Protein AF-A0A958H8P6-F1 (afdb_monomer)

Secondary structure (DSSP, 8-state):
--HHHHHHHHHHHTT--PPP-S-HHHHHTT-EEE-TT-EEEESSSS--HHHHHHHTTT-EEETTEEE--HHHHHHHHHTT--HHHHHHHHHHHBTT---HHHHHHHHHHTTTTSS-----------SSGGGT--

Mean predicted aligned error: 10.64 Å

Structure (mmCIF, N/CA/C/O backbone):
data_AF-A0A958H8P6-F1
#
_entry.id   AF-A0A958H8P6-F1
#
loop_
_atom_site.group_PDB
_atom_site.id
_atom_site.type_symbol
_atom_site.label_atom_id
_atom_site.label_alt_id
_atom_site.label_comp_id
_atom_site.label_asym_id
_atom_site.label_entity_id
_atom_site.label_seq_id
_atom_site.pdbx_PDB_ins_code
_atom_site.Cartn_x
_atom_site.Cartn_y
_atom_site.Cartn_z
_atom_site.occupancy
_atom_site.B_iso_or_equiv
_atom_site.auth_seq_id
_atom_site.auth_comp_id
_atom_site.auth_asym_id
_atom_site.auth_atom_id
_atom_site.pdbx_PDB_model_num
ATOM 1 N N . ALA A 1 1 ? 24.210 14.642 -19.469 1.00 56.81 1 ALA A N 1
ATOM 2 C CA . ALA A 1 1 ? 24.087 13.277 -20.016 1.00 56.81 1 ALA A CA 1
ATOM 3 C C . ALA A 1 1 ? 22.831 12.644 -19.441 1.00 56.81 1 ALA A C 1
ATOM 5 O O . ALA A 1 1 ? 22.595 12.796 -18.244 1.00 56.81 1 ALA A O 1
ATOM 6 N N . ASP A 1 2 ? 22.016 12.016 -20.284 1.00 83.62 2 ASP A N 1
ATOM 7 C CA . ASP A 1 2 ? 20.787 11.341 -19.870 1.00 83.62 2 ASP A CA 1
ATOM 8 C C . ASP A 1 2 ? 21.143 10.065 -19.087 1.00 83.62 2 ASP A C 1
ATOM 10 O O . ASP A 1 2 ? 21.704 9.113 -19.630 1.00 83.62 2 ASP A O 1
ATOM 14 N N . LYS A 1 3 ? 20.884 10.073 -17.773 1.00 81.94 3 LYS A N 1
ATOM 15 C CA . LYS A 1 3 ? 21.229 8.962 -16.872 1.00 81.94 3 LYS A CA 1
ATOM 16 C C . LYS A 1 3 ? 20.483 7.677 -17.234 1.00 81.94 3 LYS A C 1
ATOM 18 O O . LYS A 1 3 ? 21.011 6.598 -16.986 1.00 81.94 3 LYS A O 1
ATOM 23 N N . VAL A 1 4 ? 19.286 7.794 -17.812 1.00 81.19 4 VAL A N 1
ATOM 24 C CA . VAL A 1 4 ? 18.469 6.643 -18.208 1.00 81.19 4 VAL A CA 1
ATOM 25 C C . VAL A 1 4 ? 19.086 5.964 -19.425 1.00 81.19 4 VAL A C 1
ATOM 27 O O . VAL A 1 4 ? 19.259 4.751 -19.408 1.00 81.19 4 VAL A O 1
ATOM 30 N N . ALA A 1 5 ? 19.512 6.744 -20.421 1.00 83.75 5 ALA A N 1
ATOM 31 C CA . ALA A 1 5 ? 20.194 6.218 -21.602 1.00 83.75 5 ALA A CA 1
ATOM 32 C C . ALA A 1 5 ? 21.501 5.492 -21.235 1.00 83.75 5 ALA A C 1
ATOM 34 O O . ALA A 1 5 ? 21.775 4.407 -21.742 1.00 83.75 5 ALA A O 1
ATOM 35 N N . ASN A 1 6 ? 22.273 6.044 -20.291 1.00 88.19 6 ASN A N 1
ATOM 36 C CA . ASN A 1 6 ? 23.495 5.397 -19.807 1.00 88.19 6 ASN A CA 1
ATOM 37 C C . ASN A 1 6 ? 23.210 4.060 -19.100 1.00 88.19 6 ASN A C 1
ATOM 39 O O . ASN A 1 6 ? 23.970 3.107 -19.265 1.00 88.19 6 ASN A O 1
ATOM 43 N N . LEU A 1 7 ? 22.132 3.984 -18.312 1.00 85.12 7 LEU A N 1
ATOM 44 C CA . LEU A 1 7 ? 21.724 2.754 -17.629 1.00 85.12 7 LEU A CA 1
ATOM 45 C C . LEU A 1 7 ? 21.225 1.697 -18.622 1.00 85.12 7 LEU A C 1
ATOM 47 O O . LEU A 1 7 ? 21.621 0.540 -18.528 1.00 85.12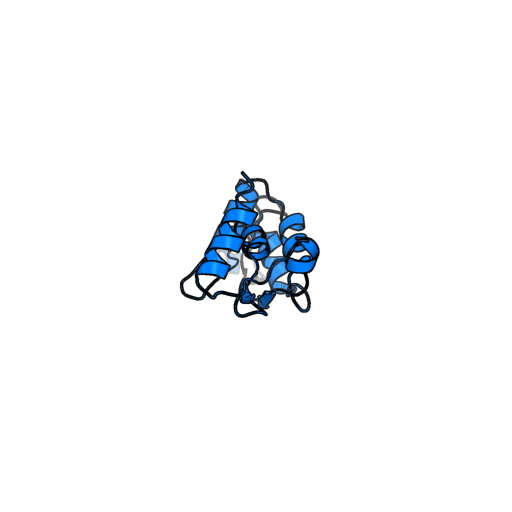 7 LEU A O 1
ATOM 51 N N . GLU A 1 8 ? 20.398 2.096 -19.588 1.00 86.44 8 GLU A N 1
ATOM 52 C CA . GLU A 1 8 ? 19.897 1.225 -20.657 1.00 86.44 8 GLU A CA 1
ATOM 53 C C . GLU A 1 8 ? 21.056 0.615 -21.455 1.00 86.44 8 GLU A C 1
ATOM 55 O O . GLU A 1 8 ? 21.121 -0.598 -21.644 1.00 86.44 8 GLU A O 1
ATOM 60 N N . GLN A 1 9 ? 22.031 1.440 -21.837 1.00 87.19 9 GLN A N 1
ATOM 61 C CA . GLN A 1 9 ? 23.198 0.990 -22.587 1.00 87.19 9 GLN A CA 1
ATOM 62 C C . GLN A 1 9 ? 24.094 0.043 -21.770 1.00 87.19 9 GLN A C 1
ATOM 64 O O . GLN A 1 9 ? 24.627 -0.919 -22.323 1.00 87.19 9 GLN A O 1
ATOM 69 N N . ALA A 1 10 ? 24.233 0.273 -20.460 1.00 88.75 10 ALA A N 1
ATOM 70 C CA . ALA A 1 10 ? 24.967 -0.624 -19.568 1.00 88.75 10 ALA A CA 1
ATOM 71 C C . ALA A 1 10 ? 24.274 -1.988 -19.404 1.00 88.75 10 ALA A C 1
ATOM 73 O O . ALA A 1 10 ? 24.950 -3.015 -19.416 1.00 88.75 10 ALA A O 1
ATOM 74 N N . LEU A 1 11 ? 22.941 -2.010 -19.294 1.00 86.75 11 LEU A N 1
ATOM 75 C CA . LEU A 1 11 ? 22.159 -3.248 -19.196 1.00 86.75 11 LEU A CA 1
ATOM 76 C C . LEU A 1 11 ? 22.236 -4.062 -20.494 1.00 86.75 11 LEU A C 1
ATOM 78 O O . LEU A 1 11 ? 22.520 -5.257 -20.445 1.00 86.75 11 LEU A O 1
ATOM 82 N N . LEU A 1 12 ? 22.113 -3.405 -21.653 1.00 88.19 12 LEU A N 1
ATOM 83 C CA . LEU A 1 12 ? 22.282 -4.058 -22.955 1.00 88.19 12 LEU A CA 1
ATOM 84 C C . LEU A 1 12 ? 23.693 -4.635 -23.133 1.00 88.19 12 LEU A C 1
ATOM 86 O O . LEU A 1 12 ? 23.842 -5.754 -23.620 1.00 88.19 12 LEU A O 1
ATOM 90 N N . ALA A 1 13 ? 24.732 -3.908 -22.708 1.00 91.00 13 ALA A N 1
ATOM 91 C CA . ALA A 1 13 ? 26.111 -4.400 -22.743 1.00 91.00 13 ALA A CA 1
ATOM 92 C C . ALA A 1 13 ? 26.338 -5.613 -21.821 1.00 91.00 13 ALA A C 1
ATOM 94 O O . ALA A 1 13 ? 27.217 -6.429 -22.094 1.00 91.00 13 ALA A O 1
ATOM 95 N N . ALA A 1 14 ? 25.539 -5.749 -20.759 1.00 90.38 14 ALA A N 1
ATOM 96 C CA . ALA A 1 14 ? 25.541 -6.901 -19.861 1.00 90.38 14 ALA A CA 1
ATOM 97 C C . ALA A 1 14 ? 24.693 -8.086 -20.373 1.00 90.38 14 ALA A C 1
ATOM 99 O O . ALA A 1 14 ? 24.658 -9.125 -19.721 1.00 90.38 14 ALA A O 1
ATOM 100 N N . GLY A 1 15 ? 24.032 -7.958 -21.532 1.00 86.25 15 GLY A N 1
ATOM 101 C CA . GLY A 1 15 ? 23.149 -8.989 -22.090 1.00 86.25 15 GLY A CA 1
ATOM 102 C C . GLY A 1 15 ? 21.755 -9.033 -21.459 1.00 86.25 15 GLY A C 1
ATOM 103 O O . GLY A 1 15 ? 20.980 -9.939 -21.757 1.00 86.25 15 GLY A O 1
ATOM 104 N N . GLU A 1 16 ? 21.422 -8.057 -20.617 1.00 85.31 16 GLU A N 1
ATOM 105 C CA . GLU A 1 16 ? 20.097 -7.906 -20.026 1.00 85.31 16 GLU A CA 1
ATOM 106 C C . GLU A 1 16 ? 19.189 -7.131 -20.994 1.00 85.31 16 GLU A C 1
ATOM 108 O O . GLU A 1 16 ? 19.597 -6.122 -21.577 1.00 85.31 16 GLU A O 1
ATOM 113 N N . LEU A 1 17 ? 17.942 -7.580 -21.163 1.00 79.69 17 LEU A N 1
ATOM 114 C CA . LEU A 1 17 ? 16.928 -6.908 -21.987 1.00 79.69 17 LEU A CA 1
ATOM 115 C C . LEU A 1 17 ? 15.910 -6.203 -21.076 1.00 79.69 17 LEU A C 1
ATOM 117 O O . LEU A 1 17 ? 14.868 -6.784 -20.760 1.00 79.69 17 LEU A O 1
ATOM 121 N N . PRO A 1 18 ? 16.191 -4.972 -20.606 1.00 72.44 18 PRO A N 1
ATOM 122 C CA . PRO A 1 18 ? 15.302 -4.294 -19.677 1.00 72.44 18 PRO A CA 1
ATOM 123 C C . PRO A 1 18 ? 13.986 -3.894 -20.348 1.00 72.44 18 PRO A C 1
ATOM 125 O O . PRO A 1 18 ? 13.966 -3.290 -21.420 1.00 72.44 18 PRO A O 1
ATOM 128 N N . ALA A 1 19 ? 12.870 -4.155 -19.668 1.00 74.50 19 ALA A N 1
ATOM 129 C CA . ALA A 1 19 ? 11.587 -3.577 -20.044 1.00 74.50 19 ALA A CA 1
ATOM 130 C C . ALA A 1 19 ? 11.569 -2.085 -19.674 1.00 74.50 19 ALA A C 1
ATOM 132 O O . ALA A 1 19 ? 11.702 -1.717 -18.503 1.00 74.50 19 ALA A O 1
ATOM 133 N N . ARG A 1 20 ? 11.398 -1.215 -20.673 1.00 74.44 20 ARG A N 1
ATOM 134 C CA . ARG A 1 20 ? 11.305 0.235 -20.480 1.00 74.44 20 ARG A CA 1
ATOM 135 C C . ARG A 1 20 ? 9.846 0.676 -20.486 1.00 74.44 20 ARG A C 1
ATOM 137 O O . ARG A 1 20 ? 9.173 0.597 -21.509 1.00 74.44 20 ARG A O 1
ATOM 144 N N . ASN A 1 21 ? 9.396 1.227 -19.361 1.00 71.31 21 ASN A N 1
ATOM 145 C CA . ASN A 1 21 ? 8.100 1.892 -19.270 1.00 71.31 21 ASN A CA 1
ATOM 146 C C . ASN A 1 21 ? 8.299 3.403 -19.407 1.00 71.31 21 ASN A C 1
ATOM 148 O O . ASN A 1 21 ? 8.927 4.028 -18.557 1.00 71.31 21 ASN A O 1
ATOM 152 N N . SER A 1 22 ? 7.764 3.978 -20.483 1.00 70.62 22 SER A N 1
ATOM 153 C CA . SER A 1 22 ? 7.822 5.424 -20.752 1.00 70.62 22 SER A CA 1
ATOM 154 C C . SER A 1 22 ? 6.710 6.209 -20.051 1.00 70.62 22 SER A C 1
ATOM 156 O O . SER A 1 22 ? 6.785 7.431 -19.977 1.00 70.62 22 SER A O 1
ATOM 158 N N . ASP A 1 23 ? 5.685 5.511 -19.556 1.00 78.19 23 ASP A N 1
ATOM 159 C CA . ASP A 1 23 ? 4.510 6.092 -18.912 1.00 78.19 23 ASP A CA 1
ATOM 160 C C . ASP A 1 23 ? 4.318 5.515 -17.491 1.00 78.19 23 ASP A C 1
ATOM 162 O O . ASP A 1 23 ? 4.044 4.314 -17.348 1.00 78.19 23 ASP A O 1
ATOM 166 N N . PRO A 1 24 ? 4.447 6.345 -16.436 1.00 76.50 24 PRO A N 1
ATOM 167 C CA . PRO A 1 24 ? 4.206 5.940 -15.053 1.00 76.50 24 PRO A CA 1
ATOM 168 C C . PRO A 1 24 ? 2.787 5.410 -14.807 1.00 76.50 24 PRO A C 1
ATOM 170 O O . PRO A 1 24 ? 2.604 4.517 -13.979 1.00 76.50 24 PRO A O 1
ATOM 173 N N . GLU A 1 25 ? 1.776 5.921 -15.520 1.00 79.75 25 GLU A N 1
ATOM 174 C CA . GLU A 1 25 ? 0.394 5.473 -15.330 1.00 79.75 25 GLU A CA 1
ATOM 175 C C . GLU A 1 25 ? 0.160 4.072 -15.887 1.00 79.75 25 GLU A C 1
ATOM 177 O O . GLU A 1 25 ? -0.505 3.242 -15.268 1.00 79.75 25 GLU A O 1
ATOM 182 N N . SER A 1 26 ? 0.733 3.769 -17.046 1.00 77.56 26 SER A N 1
ATOM 183 C CA . SER A 1 26 ? 0.684 2.417 -17.595 1.00 77.56 26 SER A CA 1
ATOM 184 C C . SER A 1 26 ? 1.447 1.421 -16.726 1.00 77.56 26 SER A C 1
ATOM 186 O O . SER A 1 26 ? 1.003 0.287 -16.586 1.00 77.56 26 SER A O 1
ATOM 188 N N . ALA A 1 27 ? 2.545 1.846 -16.095 1.00 78.38 27 ALA A N 1
ATOM 189 C CA . ALA A 1 27 ? 3.324 1.000 -15.196 1.00 78.38 27 ALA A CA 1
ATOM 190 C C . ALA A 1 27 ? 2.602 0.667 -13.879 1.00 78.38 27 ALA A C 1
ATOM 192 O O . ALA A 1 27 ? 2.897 -0.366 -13.278 1.00 78.38 27 ALA A O 1
ATOM 193 N N . ARG A 1 28 ? 1.705 1.546 -13.407 1.00 82.00 28 ARG A N 1
ATOM 194 C CA . ARG A 1 28 ? 1.039 1.388 -12.106 1.00 82.00 28 ARG A CA 1
ATOM 195 C C . ARG A 1 28 ? -0.232 0.543 -12.180 1.00 82.00 28 ARG A C 1
ATOM 197 O O . ARG A 1 28 ? -0.498 -0.190 -11.234 1.00 82.00 28 ARG A O 1
ATOM 204 N N . ARG A 1 29 ? -0.997 0.611 -13.275 1.00 85.50 29 ARG A N 1
ATOM 205 C CA . ARG A 1 29 ? -2.294 -0.079 -13.397 1.00 85.50 29 ARG A CA 1
ATOM 206 C C . ARG A 1 29 ? -2.167 -1.586 -13.192 1.00 85.50 29 ARG A C 1
ATOM 208 O O . ARG A 1 29 ? -1.358 -2.219 -13.862 1.00 85.50 29 ARG A O 1
ATOM 215 N N . ALA A 1 30 ? -3.014 -2.144 -12.322 1.00 86.19 30 ALA A N 1
ATOM 216 C CA . ALA A 1 30 ? -3.132 -3.589 -12.099 1.00 86.19 30 ALA A CA 1
ATOM 217 C C . ALA A 1 30 ? -1.771 -4.280 -11.848 1.00 86.19 30 ALA A C 1
ATOM 219 O O . ALA A 1 30 ? -1.516 -5.377 -12.340 1.00 86.19 30 ALA A O 1
ATOM 220 N N . SER A 1 31 ? -0.879 -3.608 -11.116 1.00 90.75 31 SER A N 1
ATOM 221 C CA . SER A 1 31 ? 0.510 -4.035 -10.905 1.00 90.75 31 SER A CA 1
ATOM 222 C C . SER A 1 31 ? 0.727 -4.780 -9.586 1.00 90.75 31 SER A C 1
ATOM 224 O O . SER A 1 31 ? 1.730 -5.491 -9.444 1.00 90.75 31 SER A O 1
ATOM 226 N N . ILE A 1 32 ? -0.209 -4.656 -8.639 1.00 94.75 32 ILE A N 1
ATOM 227 C CA . ILE A 1 32 ? -0.126 -5.282 -7.315 1.00 94.75 32 ILE A CA 1
ATOM 228 C C . ILE A 1 32 ? -1.407 -6.033 -6.951 1.00 94.75 32 ILE A C 1
ATOM 230 O O . ILE A 1 32 ? -2.490 -5.718 -7.434 1.00 94.75 32 ILE A O 1
ATOM 234 N N . THR A 1 33 ? -1.293 -6.980 -6.032 1.00 95.38 33 THR A N 1
ATOM 235 C CA . THR A 1 33 ? -2.410 -7.548 -5.269 1.00 95.38 33 THR A CA 1
ATOM 236 C C . THR A 1 33 ? -2.266 -7.122 -3.817 1.00 95.38 33 THR A C 1
ATOM 238 O O . THR A 1 33 ? -1.146 -7.070 -3.310 1.00 95.38 33 THR A O 1
ATOM 241 N N . VAL A 1 34 ? -3.371 -6.852 -3.129 1.00 95.12 34 VAL A N 1
ATOM 242 C CA . VAL A 1 34 ? -3.351 -6.500 -1.706 1.00 95.12 34 VAL A CA 1
ATOM 243 C C . VAL A 1 34 ? -4.421 -7.281 -0.954 1.00 95.12 34 VAL A C 1
ATOM 245 O O . VAL A 1 34 ? -5.543 -7.419 -1.438 1.00 95.12 34 VAL A O 1
ATOM 248 N N . ASP A 1 35 ? -4.063 -7.813 0.212 1.00 94.06 35 ASP A N 1
ATOM 249 C CA . ASP A 1 35 ? -4.985 -8.555 1.073 1.00 94.06 35 ASP A CA 1
ATOM 250 C C . ASP A 1 35 ? -5.496 -7.719 2.263 1.00 94.06 35 ASP A C 1
ATOM 252 O O . ASP A 1 35 ? -5.044 -6.603 2.526 1.00 94.06 35 ASP A O 1
ATOM 256 N N . GLU A 1 36 ? -6.448 -8.267 3.018 1.00 93.50 36 GLU A N 1
ATOM 257 C CA . GLU A 1 36 ? -7.046 -7.625 4.202 1.00 93.50 36 GLU A CA 1
ATOM 258 C C . GLU A 1 36 ? -6.041 -7.375 5.344 1.00 93.50 36 GLU A C 1
ATOM 260 O O . GLU A 1 36 ? -6.286 -6.559 6.244 1.00 93.50 36 GLU A O 1
ATOM 265 N N . SER A 1 37 ? -4.904 -8.077 5.325 1.00 92.62 37 SER A N 1
ATOM 266 C CA . SER A 1 37 ? -3.815 -7.951 6.297 1.00 92.62 37 SER A CA 1
ATOM 267 C C . SER A 1 37 ? -2.820 -6.837 5.944 1.00 92.62 37 SER A C 1
ATOM 269 O O . SER A 1 37 ? -1.945 -6.520 6.762 1.00 92.62 37 SER A O 1
ATOM 271 N N . GLY A 1 38 ? -2.963 -6.253 4.749 1.00 93.62 38 GLY A N 1
ATOM 272 C CA . GLY A 1 38 ? -2.092 -5.225 4.195 1.00 93.62 38 GLY A CA 1
ATOM 273 C C . GLY A 1 38 ? -0.847 -5.773 3.499 1.00 93.62 38 GLY A C 1
ATOM 274 O O . GLY A 1 38 ? 0.061 -4.988 3.231 1.00 93.62 38 GLY A O 1
ATOM 275 N N . LEU A 1 39 ? -0.753 -7.080 3.235 1.00 96.12 39 LEU A N 1
ATOM 276 C CA . LEU A 1 39 ? 0.368 -7.654 2.492 1.00 96.12 39 LEU A CA 1
ATOM 277 C C . LEU A 1 39 ? 0.217 -7.344 1.000 1.00 96.12 39 LEU A C 1
ATOM 279 O O . LEU A 1 39 ? -0.862 -7.510 0.428 1.00 96.12 39 LEU A O 1
ATOM 283 N N . ILE A 1 40 ? 1.308 -6.900 0.377 1.00 95.25 40 ILE A N 1
ATOM 284 C CA . ILE A 1 40 ? 1.351 -6.545 -1.040 1.00 95.25 40 ILE A CA 1
ATOM 285 C C . ILE A 1 40 ? 2.118 -7.612 -1.815 1.00 95.25 40 ILE A C 1
ATOM 287 O O . ILE A 1 40 ? 3.295 -7.869 -1.560 1.00 95.25 40 ILE A O 1
ATOM 291 N N . GLY A 1 41 ? 1.445 -8.191 -2.806 1.00 93.56 41 GLY A N 1
ATOM 292 C CA . GLY A 1 41 ? 2.047 -9.022 -3.842 1.00 93.56 41 GLY A CA 1
ATOM 293 C C . GLY A 1 41 ? 2.230 -8.231 -5.135 1.00 93.56 41 GLY A C 1
ATOM 294 O O . GLY A 1 41 ? 1.461 -7.317 -5.425 1.00 93.56 41 GLY A O 1
ATOM 295 N N . PHE A 1 42 ? 3.233 -8.590 -5.934 1.00 93.25 42 PHE A N 1
ATOM 296 C CA . PHE A 1 42 ? 3.406 -8.038 -7.277 1.00 93.25 42 PHE A CA 1
ATOM 297 C C . PHE A 1 42 ? 2.888 -9.016 -8.323 1.00 93.25 42 PHE A C 1
ATOM 299 O O . PHE A 1 42 ? 3.172 -10.210 -8.258 1.00 93.25 42 PHE A O 1
ATOM 306 N N . VAL A 1 43 ? 2.172 -8.498 -9.320 1.00 90.25 43 VAL A N 1
ATOM 307 C CA . VAL A 1 43 ? 1.642 -9.312 -10.428 1.00 90.25 43 VAL A CA 1
ATOM 308 C C . VAL A 1 43 ? 2.767 -9.812 -11.338 1.00 90.25 43 VAL A C 1
ATOM 310 O O . VAL A 1 43 ? 2.682 -10.892 -11.918 1.00 90.25 43 VAL A O 1
ATOM 313 N N . HIS A 1 44 ? 3.847 -9.038 -11.446 1.00 83.69 44 HIS A N 1
ATOM 314 C CA . HIS A 1 44 ? 5.011 -9.363 -12.262 1.00 83.69 44 HIS A CA 1
ATOM 315 C C . HIS A 1 44 ? 6.238 -9.634 -11.388 1.00 83.69 44 HIS A C 1
ATOM 317 O O . HIS A 1 44 ? 6.480 -8.926 -10.413 1.00 83.69 44 HIS A O 1
ATOM 323 N N . ALA A 1 45 ? 7.055 -10.613 -11.791 1.00 78.31 45 ALA A N 1
ATOM 324 C CA . ALA A 1 45 ? 8.296 -10.978 -11.098 1.00 78.31 45 ALA A CA 1
ATOM 325 C C . ALA A 1 45 ? 9.323 -9.830 -11.039 1.00 78.31 45 ALA A C 1
ATOM 327 O O . ALA A 1 45 ? 10.156 -9.786 -10.138 1.00 78.31 45 ALA A O 1
ATOM 328 N N . THR A 1 46 ? 9.244 -8.886 -11.980 1.00 81.19 46 THR A N 1
ATOM 329 C CA . THR A 1 46 ? 10.077 -7.678 -12.047 1.00 81.19 46 THR A CA 1
ATOM 330 C C . THR A 1 46 ? 9.181 -6.436 -11.994 1.00 81.19 46 THR A C 1
ATOM 332 O O . THR A 1 46 ? 8.784 -5.916 -13.042 1.00 81.19 46 THR A O 1
ATOM 335 N N . PRO A 1 47 ? 8.812 -5.956 -10.794 1.00 79.81 47 PRO A N 1
ATOM 336 C CA . PRO A 1 47 ? 7.961 -4.782 -10.654 1.00 79.81 47 PRO A CA 1
ATOM 337 C C . PRO A 1 47 ? 8.665 -3.528 -11.168 1.00 79.81 47 PRO A C 1
ATOM 339 O O . PRO A 1 47 ? 9.881 -3.373 -11.031 1.00 79.81 47 PRO A O 1
ATOM 342 N N . SER A 1 48 ? 7.896 -2.602 -11.736 1.00 83.50 48 SER A N 1
ATOM 343 C CA . SER A 1 48 ? 8.443 -1.333 -12.214 1.00 83.50 48 SER A CA 1
ATOM 344 C C . SER A 1 48 ? 8.960 -0.475 -11.053 1.00 83.50 48 SER A C 1
ATOM 346 O O . SER A 1 48 ? 8.336 -0.401 -9.994 1.00 83.50 48 SER A O 1
ATOM 348 N N . LEU A 1 49 ? 10.054 0.263 -11.279 1.00 84.69 49 LEU A N 1
ATOM 349 C CA . LEU A 1 49 ? 10.571 1.258 -10.328 1.00 84.69 49 LEU A CA 1
ATOM 350 C C . LEU A 1 49 ? 9.529 2.318 -9.945 1.00 84.69 49 LEU A C 1
ATOM 352 O O . LEU A 1 49 ? 9.556 2.810 -8.818 1.00 84.69 49 LEU A O 1
ATOM 356 N N . TYR A 1 50 ? 8.586 2.629 -10.839 1.00 86.75 50 TYR A N 1
ATOM 357 C CA . TYR A 1 50 ? 7.473 3.524 -10.526 1.00 86.75 50 TYR A CA 1
ATOM 358 C C . TYR A 1 50 ? 6.590 2.969 -9.407 1.00 86.75 50 TYR A C 1
ATOM 360 O O . TYR A 1 50 ? 6.277 3.700 -8.472 1.00 86.75 50 TYR A O 1
ATOM 368 N N . VAL A 1 51 ? 6.254 1.675 -9.448 1.00 88.94 51 VAL A N 1
ATOM 369 C CA . VAL A 1 51 ? 5.423 1.021 -8.423 1.00 88.94 51 VAL A CA 1
ATOM 370 C C . VAL A 1 51 ? 6.117 1.079 -7.064 1.00 88.94 51 VAL A C 1
ATOM 372 O O . VAL A 1 51 ? 5.507 1.490 -6.082 1.00 88.94 51 VAL A O 1
ATOM 375 N N . TYR A 1 52 ? 7.419 0.783 -7.004 1.00 89.69 52 TYR A N 1
ATOM 376 C CA . TYR A 1 52 ? 8.192 0.948 -5.767 1.00 89.69 52 TYR A CA 1
ATOM 377 C C . TYR A 1 52 ? 8.183 2.394 -5.257 1.00 89.69 52 TYR A C 1
ATOM 379 O O . TYR A 1 52 ? 8.044 2.628 -4.056 1.00 89.69 52 TYR A O 1
ATOM 387 N N . GLY A 1 53 ? 8.306 3.364 -6.167 1.00 90.00 53 GLY A N 1
ATOM 388 C CA . GLY A 1 53 ? 8.212 4.786 -5.848 1.00 90.00 53 GLY A CA 1
ATOM 389 C C . GLY A 1 53 ? 6.866 5.172 -5.233 1.00 90.00 53 GLY A C 1
ATOM 390 O O . GLY A 1 53 ? 6.848 5.951 -4.284 1.00 90.00 53 GLY A O 1
ATOM 391 N N . TYR A 1 54 ? 5.764 4.593 -5.719 1.00 91.50 54 TYR A N 1
ATOM 392 C CA . TYR A 1 54 ? 4.426 4.828 -5.176 1.00 91.50 54 TYR A CA 1
ATOM 393 C C . TYR A 1 54 ? 4.179 4.131 -3.838 1.00 91.50 54 TYR A C 1
ATOM 395 O O . TYR A 1 54 ? 3.494 4.704 -3.004 1.00 91.50 54 TYR A O 1
ATOM 403 N N . LEU A 1 55 ? 4.725 2.934 -3.602 1.00 93.44 55 LEU A N 1
ATOM 404 C CA . LEU A 1 55 ? 4.504 2.193 -2.350 1.00 93.44 55 LEU A CA 1
ATOM 405 C C . LEU A 1 55 ? 5.300 2.760 -1.171 1.00 93.44 55 LEU A C 1
ATOM 407 O O . LEU A 1 55 ? 4.811 2.813 -0.043 1.00 93.44 55 LEU A O 1
ATOM 411 N N . ARG A 1 56 ? 6.535 3.196 -1.427 1.00 94.00 56 ARG A N 1
ATOM 412 C CA . ARG A 1 56 ? 7.500 3.617 -0.402 1.00 94.00 56 ARG A CA 1
ATOM 413 C C . ARG A 1 56 ? 7.002 4.669 0.607 1.00 94.00 56 ARG A C 1
ATOM 415 O O . ARG A 1 56 ? 7.418 4.572 1.758 1.00 94.00 56 ARG A O 1
ATOM 422 N N . PRO A 1 57 ? 6.168 5.662 0.248 1.00 93.94 57 PRO A N 1
ATOM 423 C CA . PRO A 1 57 ? 5.703 6.668 1.201 1.00 93.94 57 PRO A CA 1
ATOM 424 C C . PRO A 1 57 ? 4.769 6.133 2.291 1.00 93.94 57 PRO A C 1
ATOM 426 O O . PRO A 1 57 ? 4.692 6.747 3.348 1.00 93.94 57 PRO A O 1
ATOM 429 N N . PHE A 1 58 ? 4.053 5.029 2.048 1.00 94.56 58 PHE A N 1
ATOM 430 C CA . PHE A 1 58 ? 3.005 4.539 2.958 1.00 94.56 58 PHE A CA 1
ATOM 431 C C . PHE A 1 58 ? 3.052 3.031 3.242 1.00 94.56 58 PHE A C 1
ATOM 433 O O . PHE A 1 58 ? 2.252 2.524 4.033 1.00 94.56 58 PHE A O 1
ATOM 440 N N . CYS A 1 59 ? 4.006 2.313 2.652 1.00 95.50 59 CYS A N 1
ATOM 441 C CA . CYS A 1 59 ? 4.281 0.907 2.928 1.00 95.50 59 CYS A CA 1
ATOM 442 C C . CYS A 1 59 ? 5.653 0.740 3.583 1.00 95.50 59 CYS A C 1
ATOM 444 O O . CYS A 1 59 ? 6.586 1.500 3.325 1.00 95.50 59 CYS A O 1
ATOM 446 N N . GLU A 1 60 ? 5.796 -0.309 4.382 1.00 94.38 60 GLU A N 1
ATOM 447 C CA . GLU A 1 60 ? 7.077 -0.763 4.906 1.00 94.38 60 GLU A CA 1
ATOM 448 C C . GLU A 1 60 ? 7.549 -2.032 4.197 1.00 94.38 60 GLU A C 1
ATOM 450 O O . GLU A 1 60 ? 6.751 -2.878 3.790 1.00 94.38 60 GLU A O 1
ATOM 455 N N . GLN A 1 61 ? 8.866 -2.170 4.058 1.00 91.75 61 GLN A N 1
ATOM 456 C CA . GLN A 1 61 ? 9.474 -3.396 3.565 1.00 91.75 61 GLN A CA 1
ATOM 457 C C . GLN A 1 61 ? 9.819 -4.295 4.753 1.00 91.75 61 GLN A C 1
ATOM 459 O O . GLN A 1 61 ? 10.580 -3.909 5.639 1.00 91.75 61 GLN A O 1
ATOM 464 N N . THR A 1 62 ? 9.224 -5.483 4.771 1.00 89.69 62 THR A N 1
ATOM 465 C CA . THR A 1 62 ? 9.404 -6.520 5.793 1.00 89.69 62 THR A CA 1
ATOM 466 C C . THR A 1 62 ? 10.086 -7.743 5.182 1.00 89.69 62 THR A C 1
ATOM 468 O O . THR A 1 62 ? 10.238 -7.828 3.963 1.00 89.69 62 THR A O 1
ATOM 471 N N . GLU A 1 63 ? 10.456 -8.726 6.005 1.00 87.69 63 GLU A N 1
ATOM 472 C CA . GLU A 1 63 ? 10.983 -10.011 5.515 1.00 87.69 63 GLU A CA 1
ATOM 473 C C . GLU A 1 63 ? 9.990 -10.745 4.600 1.00 87.69 63 GLU A C 1
ATOM 475 O O . GLU A 1 63 ? 10.395 -11.411 3.652 1.00 87.69 63 GLU A O 1
ATOM 480 N N . ALA A 1 64 ? 8.685 -10.569 4.836 1.00 85.56 64 ALA A N 1
ATOM 481 C CA . ALA A 1 64 ? 7.614 -11.136 4.017 1.00 85.56 64 ALA A CA 1
ATOM 482 C C . ALA A 1 64 ? 7.307 -10.313 2.749 1.00 85.56 64 ALA A C 1
ATOM 484 O O . ALA A 1 64 ? 6.418 -10.677 1.983 1.00 85.56 64 ALA A O 1
ATOM 485 N N . GLY A 1 65 ? 8.014 -9.201 2.524 1.00 89.75 65 GLY A N 1
ATOM 486 C CA . GLY A 1 65 ? 7.778 -8.282 1.414 1.00 89.75 65 GLY A CA 1
ATOM 487 C C . GLY A 1 65 ? 7.149 -6.959 1.849 1.00 89.75 65 GLY A C 1
ATOM 488 O O . GLY A 1 65 ? 7.290 -6.520 2.994 1.00 89.75 65 GLY A O 1
ATOM 489 N N . TRP A 1 66 ? 6.493 -6.285 0.905 1.00 94.62 66 TRP A N 1
ATOM 490 C CA . TRP A 1 66 ? 5.878 -4.978 1.131 1.00 94.62 66 TRP A CA 1
ATOM 491 C C . TRP A 1 66 ? 4.586 -5.114 1.926 1.00 94.62 66 TRP A C 1
ATOM 493 O O . TRP A 1 66 ? 3.741 -5.954 1.617 1.00 94.62 66 TRP A O 1
ATOM 503 N N . ARG A 1 67 ? 4.425 -4.272 2.947 1.00 96.31 67 ARG A N 1
ATOM 504 C CA . ARG A 1 67 ? 3.267 -4.314 3.830 1.00 96.31 67 ARG A CA 1
ATOM 505 C C . ARG A 1 67 ? 2.776 -2.923 4.202 1.00 96.31 67 ARG A C 1
ATOM 507 O O . ARG A 1 67 ? 3.566 -2.017 4.449 1.00 96.31 67 ARG A O 1
ATOM 514 N N . ILE A 1 68 ? 1.463 -2.777 4.289 1.00 96.38 68 ILE A N 1
ATOM 515 C CA . ILE A 1 68 ? 0.794 -1.621 4.879 1.00 96.38 68 ILE A CA 1
ATOM 516 C C . ILE A 1 68 ? 0.524 -1.938 6.345 1.00 96.38 68 ILE A C 1
ATOM 518 O O . ILE A 1 68 ? -0.147 -2.923 6.658 1.00 96.38 68 ILE A O 1
ATOM 522 N N . THR A 1 69 ? 1.020 -1.100 7.250 1.00 94.38 69 THR A N 1
ATOM 523 C CA . THR A 1 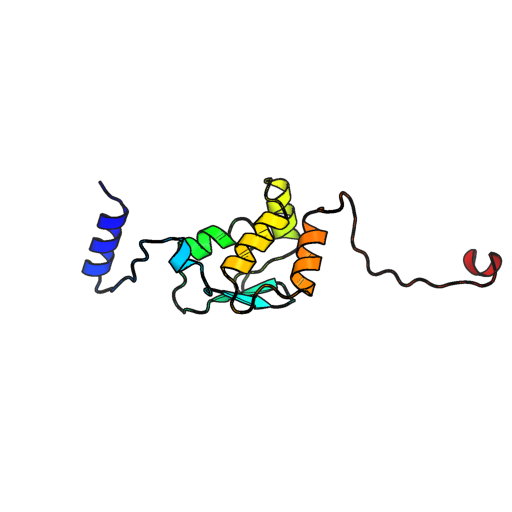69 ? 0.774 -1.249 8.686 1.00 94.38 69 THR A CA 1
ATOM 524 C C . THR A 1 69 ? 0.358 0.064 9.321 1.00 94.38 69 THR A C 1
ATOM 526 O O . THR A 1 69 ? 0.534 1.143 8.757 1.00 94.38 69 THR A O 1
ATOM 529 N N . ALA A 1 70 ? -0.178 -0.014 10.540 1.00 92.25 70 ALA A N 1
ATOM 530 C CA . ALA A 1 70 ? -0.550 1.173 11.304 1.00 92.25 70 ALA A CA 1
ATOM 531 C C . ALA A 1 70 ? 0.618 2.161 11.435 1.00 92.25 70 ALA A C 1
ATOM 533 O O . ALA A 1 70 ? 0.430 3.368 11.325 1.00 92.25 70 ALA A O 1
ATOM 534 N N . ARG A 1 71 ? 1.838 1.636 11.613 1.00 92.31 71 ARG A N 1
ATOM 535 C CA . ARG A 1 71 ? 3.059 2.435 11.710 1.00 92.31 71 ARG A CA 1
ATOM 536 C C . ARG A 1 71 ? 3.375 3.149 10.398 1.00 92.31 71 ARG A C 1
ATOM 538 O O . ARG A 1 71 ? 3.636 4.347 10.436 1.00 92.31 71 ARG A O 1
ATOM 545 N N . SER A 1 72 ? 3.353 2.439 9.265 1.00 95.06 72 SER A N 1
ATOM 546 C CA . SER A 1 72 ? 3.674 3.038 7.963 1.00 95.06 72 SER A CA 1
ATOM 547 C C . SER A 1 72 ? 2.650 4.106 7.569 1.00 95.06 72 SER A C 1
ATOM 549 O O . SER A 1 72 ? 3.034 5.175 7.103 1.00 95.06 72 SER A O 1
ATOM 551 N N . ILE A 1 73 ? 1.362 3.872 7.845 1.00 95.19 73 ILE A N 1
ATOM 552 C CA . ILE A 1 73 ? 0.294 4.848 7.592 1.00 95.19 73 ILE A CA 1
ATOM 553 C C . ILE A 1 73 ? 0.397 6.058 8.524 1.00 95.19 73 ILE A C 1
ATOM 555 O O . ILE A 1 73 ? 0.323 7.188 8.050 1.00 95.19 73 ILE A O 1
ATOM 559 N N . ALA A 1 74 ? 0.634 5.858 9.823 1.00 90.62 74 ALA A N 1
ATOM 560 C CA . ALA A 1 74 ? 0.811 6.972 10.755 1.00 90.62 74 ALA A CA 1
ATOM 561 C C . ALA A 1 74 ? 2.011 7.856 10.370 1.00 90.62 74 ALA A C 1
ATOM 563 O O . ALA A 1 74 ? 1.933 9.080 10.450 1.00 90.62 74 ALA A O 1
ATOM 564 N N . GLN A 1 75 ? 3.110 7.248 9.908 1.00 91.06 75 GLN A N 1
ATOM 565 C CA . GLN A 1 75 ? 4.271 7.976 9.390 1.00 91.06 75 GLN A CA 1
ATOM 566 C C . GLN A 1 75 ? 3.941 8.751 8.111 1.00 91.06 75 GLN A C 1
ATOM 568 O O . GLN A 1 75 ? 4.323 9.914 7.994 1.00 91.06 75 GLN A O 1
ATOM 573 N N . ALA A 1 76 ? 3.212 8.133 7.181 1.00 93.12 76 ALA A N 1
ATOM 574 C CA . ALA A 1 76 ? 2.774 8.783 5.953 1.00 93.12 76 ALA A CA 1
ATOM 575 C C . ALA A 1 76 ? 1.885 10.002 6.243 1.00 93.12 76 ALA A C 1
ATOM 577 O O . ALA A 1 76 ? 2.127 11.083 5.707 1.00 93.12 76 ALA A O 1
ATOM 578 N N . SER A 1 77 ? 0.916 9.869 7.152 1.00 91.06 77 SER A N 1
ATOM 579 C CA . SER A 1 77 ? 0.054 10.985 7.555 1.00 91.06 77 SER A CA 1
ATOM 580 C C . SER A 1 77 ? 0.808 12.07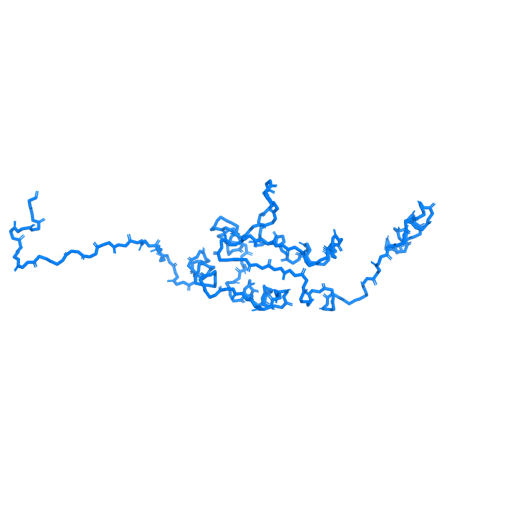5 8.309 1.00 91.06 77 SER A C 1
ATOM 582 O O . SER A 1 77 ? 0.592 13.251 8.033 1.00 91.06 77 SER A O 1
ATOM 584 N N . ALA A 1 78 ? 1.767 11.727 9.174 1.00 87.94 78 ALA A N 1
ATOM 585 C CA . ALA A 1 78 ? 2.646 12.718 9.801 1.00 87.94 78 ALA A CA 1
ATOM 586 C C . ALA A 1 78 ? 3.503 13.490 8.775 1.00 87.94 78 ALA A C 1
ATOM 588 O O . ALA A 1 78 ? 3.870 14.638 9.018 1.00 87.94 78 ALA A O 1
ATOM 589 N N . ALA A 1 79 ? 3.795 12.883 7.621 1.00 89.69 79 ALA A N 1
ATOM 590 C CA . ALA A 1 79 ? 4.471 13.519 6.493 1.00 89.69 79 ALA A CA 1
ATOM 591 C C . ALA A 1 79 ? 3.520 14.294 5.552 1.00 89.69 79 ALA A C 1
ATOM 593 O O . ALA A 1 79 ? 3.963 14.785 4.514 1.00 89.69 79 ALA A O 1
ATOM 594 N N . GLY A 1 80 ? 2.235 14.421 5.902 1.00 90.00 80 GLY A N 1
ATOM 595 C CA . GLY A 1 80 ? 1.231 15.163 5.135 1.00 90.00 80 GLY A CA 1
ATOM 596 C C . GLY A 1 80 ? 0.522 14.354 4.046 1.00 90.00 80 GLY A C 1
ATOM 597 O O . GLY A 1 80 ? -0.156 14.942 3.206 1.00 90.00 80 GLY A O 1
ATOM 598 N N . LEU A 1 81 ? 0.671 13.024 4.024 1.00 91.38 81 LEU A N 1
ATOM 599 C CA . LEU A 1 81 ? -0.049 12.170 3.083 1.00 91.38 81 LEU A CA 1
ATOM 600 C C . LEU A 1 81 ? -1.408 11.743 3.657 1.00 91.38 81 LEU A C 1
ATOM 602 O O . LEU A 1 81 ? -1.500 10.949 4.597 1.00 91.38 81 LEU A O 1
ATOM 606 N N . GLU A 1 82 ? -2.470 12.272 3.060 1.00 91.62 82 GLU A N 1
ATOM 607 C CA . GLU A 1 82 ? -3.853 12.015 3.461 1.00 91.62 82 GLU A CA 1
ATOM 608 C C . GLU A 1 82 ? -4.315 10.590 3.130 1.00 91.62 82 GLU A C 1
ATOM 610 O O . GLU A 1 82 ? -3.953 10.013 2.101 1.00 91.62 82 GLU A O 1
ATOM 615 N N . ALA A 1 83 ? -5.215 10.052 3.958 1.00 91.81 83 ALA A N 1
ATOM 616 C CA . ALA A 1 83 ? -5.799 8.719 3.774 1.00 91.81 83 ALA A CA 1
ATOM 617 C C . ALA A 1 83 ? -6.425 8.533 2.384 1.00 91.81 83 ALA A C 1
ATOM 619 O O . ALA A 1 83 ? -6.280 7.483 1.763 1.00 91.81 83 ALA A O 1
ATOM 620 N N . ALA A 1 84 ? -7.115 9.569 1.895 1.00 92.31 84 ALA A N 1
ATOM 621 C CA . ALA A 1 84 ? -7.760 9.557 0.588 1.00 92.31 84 ALA A CA 1
ATOM 62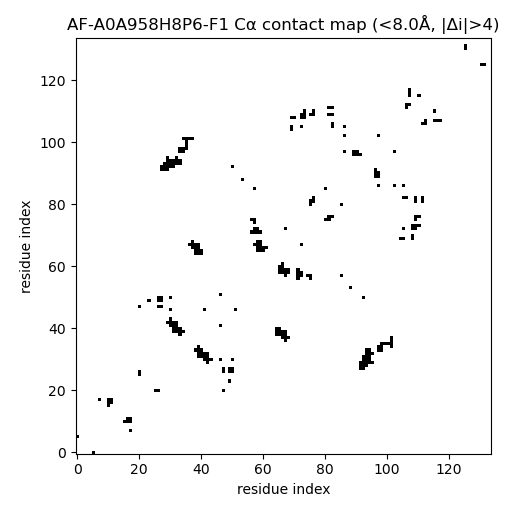2 C C . ALA A 1 84 ? -6.740 9.394 -0.550 1.00 92.31 84 ALA A C 1
ATOM 624 O O . ALA A 1 84 ? -6.968 8.588 -1.446 1.00 92.31 84 ALA A O 1
ATOM 625 N N . ALA A 1 85 ? -5.596 10.080 -0.469 1.00 92.75 85 ALA A N 1
ATOM 626 C CA . ALA A 1 85 ? -4.530 9.969 -1.462 1.00 92.75 85 ALA A CA 1
ATOM 627 C C . ALA A 1 85 ? -3.864 8.583 -1.425 1.00 92.75 85 ALA A C 1
ATOM 629 O O . ALA A 1 85 ? -3.584 7.997 -2.468 1.00 92.75 85 ALA A O 1
ATOM 630 N N . ILE A 1 86 ? -3.656 8.020 -0.228 1.00 94.44 86 ILE A N 1
ATOM 631 C CA . ILE A 1 86 ? -3.134 6.651 -0.069 1.00 94.44 86 ILE A CA 1
ATOM 632 C C . ILE A 1 86 ? -4.073 5.642 -0.737 1.00 94.44 86 ILE A C 1
ATOM 634 O O . ILE A 1 86 ? -3.624 4.788 -1.503 1.00 94.44 86 ILE A O 1
ATOM 638 N N . LEU A 1 87 ? -5.377 5.751 -0.472 1.00 95.19 87 LEU A N 1
ATOM 639 C CA . LEU A 1 87 ? -6.384 4.873 -1.063 1.00 95.19 87 LEU A CA 1
ATOM 640 C C . LEU A 1 87 ? -6.472 5.046 -2.579 1.00 95.19 87 LEU A C 1
ATOM 642 O O . LEU A 1 87 ? -6.534 4.048 -3.284 1.00 95.19 87 LEU A O 1
ATOM 646 N N . GLU A 1 88 ? -6.405 6.274 -3.090 1.00 94.12 88 GLU A N 1
ATOM 647 C CA . GLU A 1 88 ? -6.384 6.540 -4.531 1.00 94.12 88 GLU A CA 1
ATOM 648 C C . GLU A 1 88 ? -5.175 5.885 -5.214 1.00 94.12 88 GLU A C 1
ATOM 650 O O . GLU A 1 88 ? -5.314 5.240 -6.255 1.00 94.12 88 GLU A O 1
ATOM 655 N N . HIS A 1 89 ? -3.986 5.990 -4.614 1.00 93.31 89 HIS A N 1
ATOM 656 C CA . HIS A 1 89 ? -2.795 5.318 -5.127 1.00 93.31 89 HIS A CA 1
ATOM 657 C C . HIS A 1 89 ? -2.941 3.797 -5.119 1.00 93.31 89 HIS A C 1
ATOM 659 O O . HIS A 1 89 ? -2.572 3.149 -6.099 1.00 93.31 89 HIS A O 1
ATOM 665 N N . LEU A 1 90 ? -3.478 3.227 -4.039 1.00 94.50 90 LEU A N 1
ATOM 666 C CA . LEU A 1 90 ? -3.692 1.788 -3.934 1.00 94.50 90 LEU A CA 1
ATOM 667 C C . LEU A 1 90 ? -4.735 1.286 -4.936 1.00 94.50 90 LEU A C 1
ATOM 669 O O . LEU A 1 90 ? -4.464 0.307 -5.621 1.00 94.50 90 LEU A O 1
ATOM 673 N N . GLU A 1 91 ? -5.867 1.972 -5.089 1.00 94.00 91 GLU A N 1
ATOM 674 C CA . GLU A 1 91 ? -6.907 1.631 -6.072 1.00 94.00 91 GLU A CA 1
ATOM 675 C C . GLU A 1 91 ? -6.380 1.701 -7.509 1.00 94.00 91 GLU A C 1
ATOM 677 O O . GLU A 1 91 ? -6.672 0.837 -8.333 1.00 94.00 91 GLU A O 1
ATOM 682 N N . ALA A 1 92 ? -5.527 2.683 -7.816 1.00 92.31 92 ALA A N 1
ATOM 683 C CA . ALA A 1 92 ? -4.908 2.781 -9.134 1.00 92.31 92 ALA A CA 1
ATOM 684 C C . ALA A 1 92 ? -3.948 1.615 -9.443 1.00 92.31 92 ALA A C 1
ATOM 686 O O . ALA A 1 92 ? -3.668 1.354 -10.616 1.00 92.31 92 ALA A O 1
ATOM 687 N N . MET A 1 93 ? -3.420 0.936 -8.417 1.00 94.00 93 MET A N 1
ATOM 688 C CA . MET A 1 93 ? -2.439 -0.142 -8.567 1.00 94.00 93 MET A CA 1
ATOM 689 C C . MET A 1 93 ? -3.015 -1.546 -8.379 1.00 94.00 93 MET A C 1
ATOM 691 O O . MET A 1 93 ? -2.533 -2.485 -9.018 1.00 94.00 93 MET A O 1
ATOM 695 N N . ALA A 1 94 ? -4.006 -1.704 -7.503 1.00 94.56 94 ALA A N 1
ATOM 696 C CA . ALA A 1 94 ? -4.499 -2.993 -7.049 1.00 94.56 94 ALA A CA 1
ATOM 697 C C . ALA A 1 94 ? -5.351 -3.703 -8.106 1.00 94.56 94 ALA A C 1
ATOM 699 O O . ALA A 1 94 ? -6.332 -3.172 -8.629 1.00 94.56 94 ALA A O 1
ATOM 700 N N . VAL A 1 95 ? -5.013 -4.960 -8.380 1.00 92.44 95 VAL A N 1
ATOM 701 C CA . VAL A 1 95 ? -5.873 -5.869 -9.134 1.00 92.44 95 VAL A CA 1
ATOM 702 C C . VAL A 1 95 ? -7.099 -6.187 -8.286 1.00 92.44 95 VAL A C 1
ATOM 704 O O . VAL A 1 95 ? -6.977 -6.775 -7.216 1.00 92.44 95 VAL A O 1
ATOM 707 N N . GLY A 1 96 ? -8.281 -5.821 -8.781 1.00 87.19 96 GLY A N 1
ATOM 708 C CA . GLY A 1 96 ? -9.544 -6.065 -8.078 1.00 87.19 96 GLY A CA 1
ATOM 709 C C . GLY A 1 96 ? -9.878 -5.043 -6.985 1.00 87.19 96 GLY A C 1
ATOM 710 O O . GLY A 1 96 ? -10.867 -5.237 -6.284 1.00 87.19 96 GLY A O 1
ATOM 711 N N . GLY A 1 97 ? -9.103 -3.958 -6.878 1.00 92.56 97 GLY A N 1
ATOM 712 C CA . GLY A 1 97 ? -9.313 -2.886 -5.904 1.00 92.56 97 GLY A CA 1
ATOM 713 C C . GLY A 1 97 ? -8.781 -3.206 -4.507 1.00 92.56 97 GLY A C 1
ATOM 714 O O . GLY A 1 97 ? -8.153 -4.242 -4.274 1.00 92.56 97 GLY A O 1
ATOM 715 N N . VAL A 1 98 ? -8.999 -2.289 -3.564 1.00 94.75 98 VAL A N 1
ATOM 716 C CA . VAL A 1 98 ? -8.521 -2.438 -2.183 1.00 94.75 98 VAL A CA 1
ATOM 717 C C . VAL A 1 98 ? -9.602 -3.100 -1.320 1.00 94.75 98 VAL A C 1
ATOM 719 O O . VA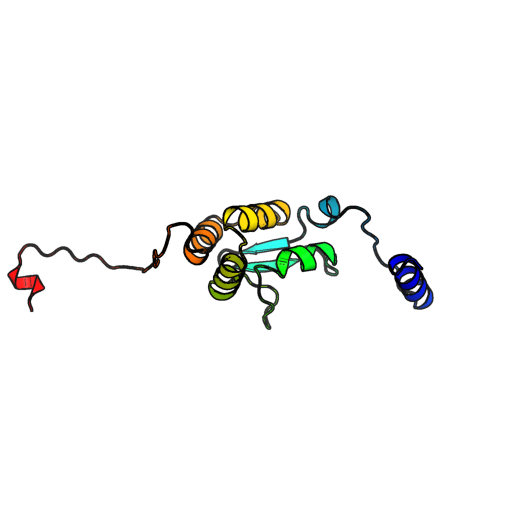L A 1 98 ? -10.721 -2.583 -1.269 1.00 94.75 98 VAL A O 1
ATOM 722 N N . PRO A 1 99 ? -9.301 -4.180 -0.570 1.00 95.81 99 PRO A N 1
ATOM 723 C CA . PRO A 1 99 ? -10.261 -4.811 0.331 1.00 95.81 99 PRO A CA 1
ATOM 724 C C . PRO A 1 99 ? -10.881 -3.813 1.311 1.00 95.81 99 PRO A C 1
ATOM 726 O O . PRO A 1 99 ? -10.173 -3.022 1.939 1.00 95.81 99 PRO A O 1
ATOM 729 N N . GLN A 1 100 ? -12.204 -3.870 1.481 1.00 94.19 100 GLN A N 1
ATOM 730 C CA . GLN A 1 100 ? -12.954 -2.895 2.280 1.00 94.19 100 GLN A CA 1
ATOM 731 C C . GLN A 1 100 ? -12.436 -2.793 3.722 1.00 94.19 100 GLN A C 1
ATOM 733 O O . GLN A 1 100 ? -12.308 -1.690 4.256 1.00 94.19 100 GLN A O 1
ATOM 738 N N . GLU A 1 101 ? -12.077 -3.921 4.340 1.00 93.50 101 GLU A N 1
ATOM 739 C CA . GLU A 1 101 ? -11.500 -3.938 5.687 1.00 93.50 101 GLU A CA 1
ATOM 740 C C . GLU A 1 101 ? -10.190 -3.154 5.775 1.00 93.50 101 GLU A C 1
ATOM 742 O O . GLU A 1 101 ? -9.960 -2.413 6.732 1.00 93.50 101 GLU A O 1
ATOM 747 N N . LEU A 1 102 ? -9.334 -3.287 4.761 1.00 94.88 102 LEU A N 1
ATOM 748 C CA . LEU A 1 102 ? -8.081 -2.552 4.701 1.00 94.88 102 LEU A CA 1
ATOM 749 C C . LEU A 1 102 ? -8.338 -1.054 4.503 1.00 94.88 102 LEU A C 1
ATOM 751 O O . LEU A 1 102 ? -7.670 -0.241 5.138 1.00 94.88 102 LEU A O 1
ATOM 755 N N . GLN A 1 103 ? -9.345 -0.674 3.710 1.00 94.75 103 GLN A N 1
ATOM 756 C CA . GLN A 1 103 ? -9.728 0.735 3.571 1.00 94.75 103 GLN A CA 1
ATOM 757 C C . GLN A 1 103 ? -10.151 1.350 4.912 1.00 94.75 103 GLN A C 1
ATOM 759 O O . GLN A 1 103 ? -9.766 2.478 5.229 1.00 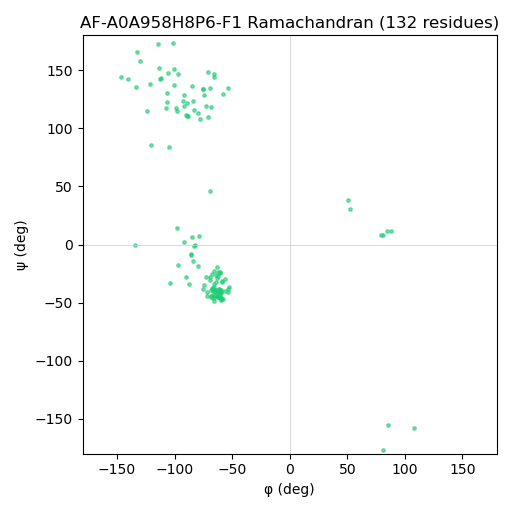94.75 103 GLN A O 1
ATOM 764 N N . VAL A 1 104 ? -10.921 0.610 5.719 1.00 92.88 104 VAL A N 1
ATOM 765 C CA . VAL A 1 104 ? -11.326 1.035 7.069 1.00 92.88 104 VAL A CA 1
ATOM 766 C C . VAL A 1 104 ? -10.105 1.179 7.979 1.00 92.88 104 VAL A C 1
ATOM 768 O O . VAL A 1 104 ? -9.968 2.200 8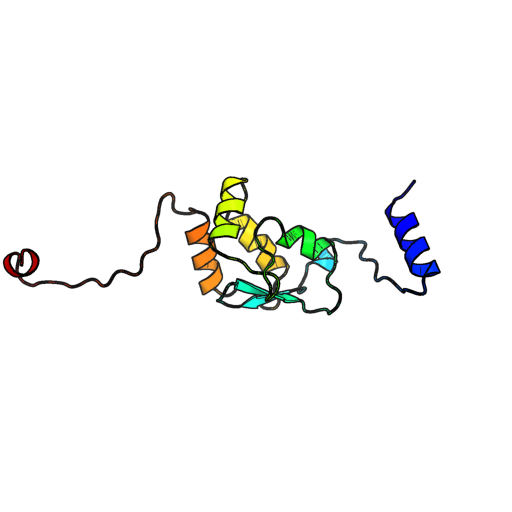.655 1.00 92.88 104 VAL A O 1
ATOM 771 N N . LYS A 1 105 ? -9.183 0.207 7.955 1.00 93.31 105 LYS A N 1
ATOM 772 C CA . LYS A 1 105 ? -7.932 0.253 8.731 1.00 93.31 105 LYS A CA 1
ATOM 773 C C . LYS A 1 105 ? -7.068 1.458 8.356 1.00 93.31 105 LYS A C 1
ATOM 775 O O . LYS A 1 105 ? -6.622 2.171 9.248 1.00 93.31 105 LYS A O 1
ATOM 780 N N . ILE A 1 106 ? -6.884 1.737 7.064 1.00 93.81 106 ILE A N 1
ATOM 781 C CA . ILE A 1 106 ? -6.095 2.885 6.589 1.00 93.81 106 ILE A CA 1
ATOM 782 C C . ILE A 1 106 ? -6.687 4.199 7.107 1.00 93.81 106 ILE A C 1
ATOM 784 O O . ILE A 1 106 ? -5.951 5.003 7.673 1.00 93.81 106 ILE A O 1
ATOM 788 N N . LYS A 1 107 ? -8.009 4.391 6.996 1.00 92.19 107 LYS A N 1
ATOM 789 C CA . LYS A 1 107 ? -8.695 5.592 7.514 1.00 92.19 107 LYS A CA 1
ATOM 790 C C . LYS A 1 107 ? -8.556 5.736 9.033 1.00 92.19 107 LYS A C 1
ATOM 792 O O . LYS A 1 107 ? -8.404 6.845 9.540 1.00 92.19 107 LYS A O 1
ATOM 797 N N . ALA A 1 108 ? -8.608 4.625 9.764 1.00 89.56 108 ALA A N 1
ATOM 798 C CA . ALA A 1 108 ? -8.401 4.618 11.207 1.00 89.56 108 ALA A CA 1
ATOM 799 C C . ALA A 1 108 ? -6.959 4.997 11.586 1.00 89.56 108 ALA A C 1
ATOM 801 O O . ALA A 1 108 ? -6.743 5.818 12.473 1.00 89.56 108 ALA A O 1
ATOM 802 N N . TRP A 1 109 ? -5.965 4.421 10.906 1.00 91.88 109 TRP A N 1
ATOM 803 C CA . TRP A 1 109 ? -4.548 4.638 11.205 1.00 91.88 109 TRP A CA 1
ATOM 804 C C . TRP A 1 109 ? -4.037 6.020 10.798 1.00 91.88 109 TRP A C 1
ATOM 806 O O . TRP A 1 109 ? -3.122 6.537 11.431 1.00 91.88 109 TRP A O 1
ATOM 816 N N . SER A 1 110 ? -4.636 6.638 9.781 1.00 84.81 110 SER A N 1
ATOM 817 C CA . SER A 1 110 ? -4.264 7.972 9.299 1.00 84.81 110 SER A CA 1
ATOM 818 C C . SER A 1 110 ? -4.819 9.115 10.157 1.00 84.81 110 SER A C 1
ATOM 820 O O . SER A 1 110 ? -4.765 10.265 9.734 1.00 84.81 110 SER A O 1
ATOM 822 N N . GLN A 1 111 ? -5.439 8.814 11.309 1.00 75.81 111 GLN A N 1
ATOM 823 C CA . GLN A 1 111 ? -6.163 9.794 12.130 1.00 75.81 111 GLN A CA 1
ATOM 824 C C . GLN A 1 111 ? -7.211 10.583 11.325 1.00 75.81 111 GLN A C 1
ATOM 826 O O . GLN A 1 111 ? -7.510 11.734 11.635 1.00 75.81 111 GLN A O 1
ATOM 831 N N . HIS A 1 112 ? -7.801 9.968 10.289 1.00 58.75 112 HIS A N 1
ATOM 832 C CA . HIS A 1 112 ? -8.758 10.648 9.406 1.00 58.75 112 HIS A CA 1
ATOM 833 C C . HIS A 1 112 ? -9.992 11.164 10.166 1.00 58.75 112 HIS A C 1
ATOM 835 O O . HIS A 1 112 ? -10.642 12.114 9.747 1.00 58.75 112 HIS A O 1
ATOM 841 N N . TYR A 1 113 ? -10.292 10.555 11.314 1.00 56.56 113 TYR A N 1
ATOM 842 C CA . TYR A 1 113 ? -11.374 10.944 12.216 1.00 56.56 113 TYR A CA 1
ATOM 843 C C . TYR A 1 113 ? -10.904 11.826 13.397 1.00 56.56 113 TYR A C 1
ATOM 845 O O . TYR A 1 113 ? -11.637 11.983 14.371 1.00 56.56 113 TYR A O 1
ATOM 853 N N . GLY A 1 114 ? -9.691 12.391 13.348 1.00 56.44 114 GLY A N 1
ATOM 854 C CA . GLY A 1 114 ? -9.036 13.080 14.469 1.00 56.44 114 GLY A CA 1
ATOM 855 C C . GLY A 1 114 ? -8.281 12.113 15.392 1.00 56.44 114 GLY A C 1
ATOM 856 O O . GLY A 1 114 ? -7.911 11.017 14.974 1.00 56.44 114 GLY A O 1
ATOM 857 N N . ALA A 1 115 ? -8.072 12.488 16.663 1.00 53.16 115 ALA A N 1
ATOM 858 C CA . ALA A 1 115 ? -7.477 11.638 17.711 1.00 53.16 115 ALA A CA 1
ATOM 859 C C . ALA A 1 115 ? -8.407 10.474 18.135 1.00 53.16 115 ALA A C 1
ATOM 861 O O . ALA A 1 115 ? -8.646 10.234 19.317 1.00 53.16 115 ALA A O 1
ATOM 862 N N . ALA A 1 116 ? -8.992 9.780 17.163 1.00 47.62 116 ALA A N 1
ATOM 863 C CA . ALA A 1 116 ? -9.870 8.648 17.360 1.00 47.62 116 ALA A CA 1
ATOM 864 C C . ALA A 1 116 ? -9.035 7.364 17.366 1.00 47.62 116 ALA A C 1
ATOM 866 O O . ALA A 1 116 ? -8.488 6.943 16.347 1.00 47.62 116 ALA A O 1
ATOM 867 N N . THR A 1 117 ? -8.943 6.732 18.531 1.00 48.59 117 THR A N 1
ATOM 868 C CA . THR A 1 117 ? -8.359 5.397 18.673 1.00 48.59 117 THR A CA 1
ATOM 869 C C . THR A 1 117 ? -9.431 4.362 18.352 1.00 48.59 117 THR A C 1
ATOM 871 O O . THR A 1 117 ? -10.480 4.341 18.993 1.00 48.59 117 THR A O 1
ATOM 874 N N . VAL A 1 118 ? -9.176 3.474 17.391 1.00 49.75 118 VAL A N 1
ATOM 875 C CA . VAL A 1 118 ? -10.045 2.312 17.156 1.00 49.75 118 VAL A CA 1
ATOM 876 C C . VAL A 1 118 ? -9.699 1.236 18.182 1.00 49.75 118 VAL A C 1
ATOM 878 O O . VAL A 1 118 ? -8.599 0.687 18.167 1.00 49.75 118 VAL A O 1
ATOM 881 N N . GLN A 1 119 ? -10.635 0.954 19.087 1.00 50.12 119 GLN A N 1
ATOM 882 C CA . GLN A 1 119 ? -10.536 -0.119 20.076 1.00 50.12 119 GLN A CA 1
ATOM 883 C C . GLN A 1 119 ? -11.705 -1.088 19.892 1.00 50.12 119 GLN A C 1
ATOM 885 O O . GLN A 1 119 ? -12.840 -0.665 19.680 1.00 50.12 119 GLN A O 1
ATOM 890 N N . THR A 1 120 ? -11.433 -2.390 19.991 1.00 59.25 120 THR A N 1
ATOM 891 C CA . THR A 1 120 ? -12.496 -3.400 20.086 1.00 59.25 120 THR A CA 1
ATOM 892 C C . THR A 1 120 ? -13.022 -3.377 21.517 1.00 59.25 120 THR A C 1
ATOM 894 O O . THR A 1 120 ? -12.311 -3.782 22.433 1.00 59.25 120 THR A O 1
ATOM 897 N N . LEU A 1 121 ? -14.236 -2.862 21.715 1.00 60.56 121 LEU A N 1
ATOM 898 C CA . LEU A 1 121 ? -14.882 -2.760 23.025 1.00 60.56 121 LEU A CA 1
ATOM 899 C C . LEU A 1 121 ? -16.008 -3.792 23.135 1.00 60.56 121 LEU A C 1
ATOM 901 O O . LEU A 1 121 ? -16.881 -3.857 22.271 1.00 60.56 121 LEU A O 1
ATOM 905 N N . THR A 1 122 ? -16.018 -4.559 24.224 1.00 71.31 122 THR A N 1
ATOM 906 C CA . THR A 1 122 ? -17.168 -5.385 24.610 1.00 71.31 122 THR A CA 1
ATOM 907 C C . THR A 1 122 ? -18.086 -4.542 25.488 1.00 71.31 122 THR A C 1
ATOM 909 O O . THR A 1 122 ? -17.726 -4.210 26.616 1.00 71.31 122 THR A O 1
ATOM 912 N N . LEU A 1 123 ? -19.264 -4.176 24.978 1.00 68.12 123 LEU A N 1
ATOM 913 C CA . LEU A 1 123 ? -20.262 -3.439 25.752 1.00 68.12 123 LEU A CA 1
ATOM 914 C C . LEU A 1 123 ? -21.082 -4.426 26.593 1.00 68.12 123 LEU A C 1
ATOM 916 O O . LEU A 1 123 ? -21.801 -5.260 26.042 1.00 68.12 123 LEU A O 1
ATOM 920 N N . VAL A 1 124 ? -20.989 -4.329 27.918 1.00 75.31 124 VAL A N 1
ATOM 921 C CA . VAL A 1 124 ? -21.820 -5.114 28.842 1.00 75.31 124 VAL A CA 1
ATOM 922 C C . VAL A 1 124 ? -22.845 -4.178 29.471 1.00 75.31 124 VAL A C 1
ATOM 924 O O . VAL A 1 124 ? -22.484 -3.216 30.144 1.00 75.31 124 VAL A O 1
ATOM 927 N N . GLN A 1 125 ? -24.129 -4.431 29.218 1.00 65.62 125 GLN A N 1
ATOM 928 C CA . GLN A 1 125 ? -25.224 -3.671 29.816 1.00 65.62 125 GLN A CA 1
ATOM 929 C C . GLN A 1 125 ? -25.641 -4.315 31.139 1.00 65.62 125 GLN A C 1
ATOM 931 O O . GLN A 1 125 ? -26.082 -5.464 31.163 1.00 65.62 125 GLN A O 1
ATOM 936 N N . PHE A 1 126 ? -25.565 -3.547 32.223 1.00 73.19 126 PHE A N 1
ATOM 937 C CA . PHE A 1 126 ? -26.073 -3.941 33.533 1.00 73.19 126 PHE A CA 1
ATOM 938 C C . PHE A 1 126 ? -27.468 -3.350 33.759 1.00 73.19 126 PHE A C 1
ATOM 940 O O . PHE A 1 126 ? -27.787 -2.269 33.265 1.00 73.19 126 PHE A O 1
ATOM 947 N N . ARG A 1 127 ? -28.324 -4.085 34.479 1.00 76.12 127 ARG A N 1
ATOM 948 C CA . ARG A 1 127 ? -29.688 -3.636 34.815 1.00 76.12 127 ARG A CA 1
ATOM 949 C C . ARG A 1 127 ? -29.733 -2.665 35.993 1.00 76.12 127 ARG A C 1
ATOM 951 O O . ARG A 1 127 ? -30.743 -1.991 36.146 1.00 76.12 127 ARG A O 1
ATOM 958 N N . ASP A 1 128 ? -28.676 -2.613 36.799 1.00 77.44 128 ASP A N 1
ATOM 959 C CA . ASP A 1 128 ? -28.640 -1.836 38.034 1.00 77.44 128 ASP A CA 1
ATOM 960 C C . ASP A 1 128 ? -27.235 -1.289 38.301 1.00 77.44 128 ASP A C 1
ATOM 962 O O . ASP A 1 128 ? -26.246 -1.968 38.017 1.00 77.44 128 ASP A O 1
ATOM 966 N N . GLN A 1 129 ? -27.149 -0.078 38.862 1.00 71.06 129 GLN A N 1
ATOM 967 C CA . GLN A 1 129 ? -25.876 0.623 39.095 1.00 71.06 129 GLN A CA 1
ATOM 968 C C . GLN A 1 129 ? -24.986 -0.129 40.099 1.00 71.06 129 GLN A C 1
ATOM 970 O O . GLN A 1 129 ? -23.772 -0.168 39.939 1.00 71.06 129 GLN A O 1
ATOM 975 N N . ALA A 1 130 ? -25.596 -0.813 41.073 1.00 72.19 130 ALA A N 1
ATOM 976 C CA . ALA A 1 130 ? -24.886 -1.602 42.080 1.00 72.19 130 ALA A CA 1
ATOM 977 C C . ALA A 1 130 ? -24.075 -2.775 41.493 1.00 72.19 130 ALA A C 1
ATOM 979 O O . ALA A 1 130 ? -23.126 -3.218 42.122 1.00 72.19 130 ALA A O 1
ATOM 980 N N . ALA A 1 131 ? -24.430 -3.264 40.299 1.00 66.88 131 ALA A N 1
ATOM 981 C CA . ALA A 1 131 ? -23.696 -4.330 39.613 1.00 66.88 131 ALA A CA 1
ATOM 982 C C . ALA A 1 131 ? -22.519 -3.812 38.763 1.00 66.88 131 ALA A C 1
ATOM 984 O O . ALA A 1 131 ? -21.764 -4.617 38.229 1.00 66.88 131 ALA A O 1
ATOM 985 N N . LEU A 1 132 ? -22.396 -2.488 38.591 1.00 71.75 132 LEU A N 1
ATOM 986 C CA . LEU A 1 132 ? -21.272 -1.848 37.901 1.00 71.75 132 LEU A CA 1
ATOM 987 C C . LEU A 1 132 ? -20.127 -1.494 38.868 1.00 71.75 132 LEU A C 1
ATOM 989 O O . LEU A 1 132 ? -18.980 -1.418 38.438 1.00 71.75 132 LEU A O 1
ATOM 993 N N . ASP A 1 133 ? -20.448 -1.255 40.142 1.00 69.50 133 ASP A N 1
ATOM 994 C CA . ASP A 1 133 ? -19.514 -0.737 41.153 1.00 69.50 133 ASP A CA 1
ATOM 995 C C . ASP A 1 133 ? -18.774 -1.843 41.951 1.00 69.50 133 ASP A C 1
ATOM 997 O O . ASP A 1 133 ? -17.999 -1.518 42.854 1.00 69.50 133 ASP A O 1
ATOM 1001 N N . GLU A 1 134 ? -19.009 -3.126 41.640 1.00 50.75 134 GLU A N 1
ATOM 1002 C CA . GLU A 1 134 ? -18.354 -4.309 42.245 1.00 50.75 134 GLU A CA 1
ATOM 1003 C C . GLU A 1 134 ? -17.202 -4.833 41.368 1.00 50.75 134 GLU A C 1
ATOM 1005 O O . GLU A 1 134 ? -16.106 -5.089 41.924 1.00 50.75 134 GLU A O 1
#

Nearest PDB structures (foldseek):
  7enc-assembly1_6  TM=7.210E-01  e=1.403E-03  Homo sapiens
  7zs9-assembly1_2  TM=6.478E-01  e=6.370E-03  Saccharomyces cerevisiae
  7zsb-assembly1_7  TM=7.696E-01  e=1.486E-02  Saccharomyces cerevisiae

Solvent-accessible surface area (backbone atoms only — not comparable to full-atom value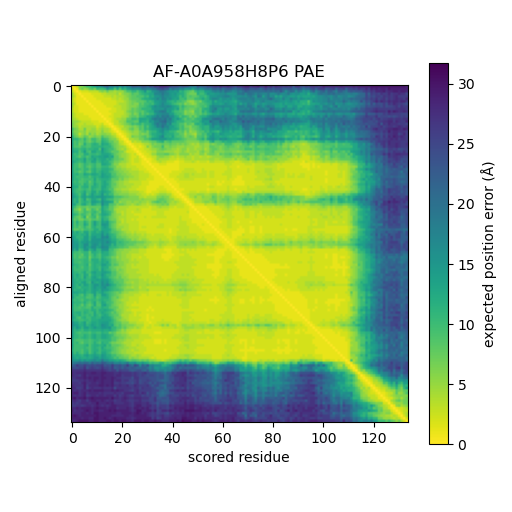s): 7962 Å² total; per-residue (Å²): 131,64,66,63,60,55,50,53,52,51,37,48,74,70,74,44,83,79,87,82,75,94,44,69,67,73,54,27,46,60,38,27,38,54,46,68,82,30,46,49,45,64,73,47,99,74,69,51,70,60,44,55,62,65,42,57,66,40,32,41,83,50,98,93,38,44,29,44,44,60,67,31,30,35,52,19,30,77,72,71,46,50,50,69,59,54,49,51,55,44,44,51,19,22,51,93,38,70,42,67,66,33,54,52,49,46,36,51,38,35,38,71,78,45,100,51,79,90,72,94,76,87,86,81,88,73,95,47,73,77,77,73,78,114

Foldseek 3Di:
DPPVVVVCVVCVVVVHDDDDDPDLLVLQAQQWAADLQFDIDGPDPDRDPSNVVLQVQAWDQDPSGIGGDL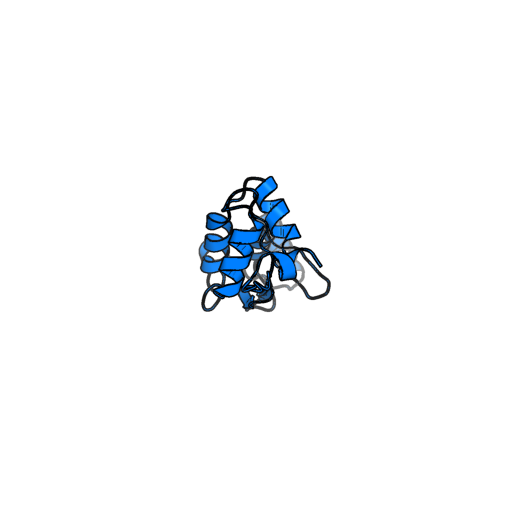VSLCSSLVVVNDLVNNQVSQQSRHDVGDPPNNSVVSCQSSCVVPPDHDDDDDDDDDPDPVVVVD

pLDDT: mean 84.37, std 12.25, range [47.62, 96.38]

Radius of gyration: 21.2 Å; Cα contacts (8 Å, |Δi|>4): 150; chains: 1; bounding box: 56×26×65 Å

Sequence (134 aa):
ADKVANLEQALLAAGELPARNSDPESARRASITVDESGLIGFVHATPSLYVYGYLRPFCEQTEAGWRITARSIAQASAAGLEAAAILEHLEAMAVGGVPQELQVKIKAWSQHYGAATVQTLTLVQFRDQAALDE